Protein AF-A0A6B3KR89-F1 (afdb_monomer_lite)

pLDDT: mean 86.97, std 9.57, range [53.75, 96.31]

Foldseek 3Di:
DDDPPWDKDFDFDWDADPVVGGIDTDGPDIDTPVVCCVVPVQAAEDEFECVPPCRVVVVVVVVVVVPPDPHHYHYFYQDPDPVRDTDD

Organism: Xanthomonas euvesicatoria (NCBI:txid456327)

Radius of gyration: 20.97 Å; chains: 1; bounding box: 41×32×55 Å

Sequence (88 aa):
LLTRDRILIVKGGLREDEFNGGYSLRIRQCWDYEQICADHAQRLSLRLDLREKQAFKRIDALLAKHRPGKTPLRLDLLLRAPSGGVAG

Secondary structure (DSSP, 8-state):
---TT--EEEEEEEEEETTTTEEEEEEEEEEEHHHHHHHH---EEEEEETTSTTHHHHHHHHHHTT-S----EEEEEE---TT-PEE-

Structure (mmCIF, N/CA/C/O backbone):
data_AF-A0A6B3KR89-F1
#
_entry.id   AF-A0A6B3KR89-F1
#
loop_
_atom_site.group_PDB
_atom_site.id
_atom_site.type_symbol
_atom_site.label_atom_id
_atom_site.label_alt_id
_atom_site.label_comp_id
_atom_site.label_asym_id
_atom_site.label_entity_id
_atom_site.label_seq_id
_atom_site.pdbx_PDB_ins_code
_atom_site.Cartn_x
_atom_site.Cartn_y
_atom_site.Cartn_z
_atom_site.occupancy
_atom_site.B_iso_or_equiv
_atom_site.auth_seq_id
_atom_site.auth_comp_id
_atom_site.auth_asym_id
_atom_site.auth_atom_id
_atom_site.pdbx_PDB_model_num
ATOM 1 N N . LEU A 1 1 ? 17.725 -9.145 -14.784 1.00 58.91 1 LEU A N 1
ATOM 2 C CA . LEU A 1 1 ? 16.441 -9.772 -14.412 1.00 58.91 1 LEU A CA 1
ATOM 3 C C . LEU A 1 1 ? 15.398 -9.352 -15.440 1.00 58.91 1 LEU A C 1
ATOM 5 O O . LEU A 1 1 ? 14.862 -8.260 -15.349 1.00 58.91 1 LEU A O 1
ATOM 9 N N . LEU A 1 2 ? 15.201 -10.170 -16.466 1.00 61.91 2 LEU A N 1
ATOM 10 C CA . LEU A 1 2 ? 14.060 -10.086 -17.379 1.00 61.91 2 LEU A CA 1
ATOM 11 C C . LEU A 1 2 ? 13.567 -11.521 -17.502 1.00 61.91 2 LEU A C 1
ATOM 13 O O . LEU A 1 2 ? 13.957 -12.270 -18.391 1.00 61.91 2 LEU A O 1
ATOM 17 N N . THR A 1 3 ? 12.843 -11.943 -16.476 1.00 68.44 3 THR A N 1
ATOM 18 C CA . THR A 1 3 ? 12.178 -13.238 -16.432 1.00 68.44 3 THR A CA 1
ATOM 19 C C . THR A 1 3 ? 10.802 -13.069 -17.052 1.00 68.44 3 THR A C 1
ATOM 21 O O . THR A 1 3 ? 10.088 -12.110 -16.761 1.00 68.44 3 THR A O 1
ATOM 24 N N . ARG A 1 4 ? 10.464 -13.978 -17.964 1.00 80.19 4 ARG A N 1
ATOM 25 C CA . ARG A 1 4 ? 9.176 -14.001 -18.652 1.00 80.19 4 ARG A CA 1
ATOM 26 C C . ARG A 1 4 ? 8.034 -14.085 -17.623 1.00 80.19 4 ARG A C 1
ATOM 28 O O . ARG A 1 4 ? 8.209 -14.685 -16.565 1.00 80.19 4 ARG A O 1
ATOM 35 N N . ASP A 1 5 ? 6.901 -13.462 -17.944 1.00 83.62 5 ASP A N 1
ATOM 36 C CA . ASP A 1 5 ? 5.659 -13.489 -17.153 1.00 83.62 5 ASP A CA 1
ATOM 37 C C . ASP A 1 5 ? 5.743 -12.812 -15.766 1.00 83.62 5 ASP A C 1
ATOM 39 O O . ASP A 1 5 ? 5.049 -13.198 -14.827 1.00 83.62 5 ASP A O 1
ATOM 43 N N . ARG A 1 6 ? 6.584 -11.777 -15.625 1.00 85.44 6 ARG A N 1
ATOM 44 C 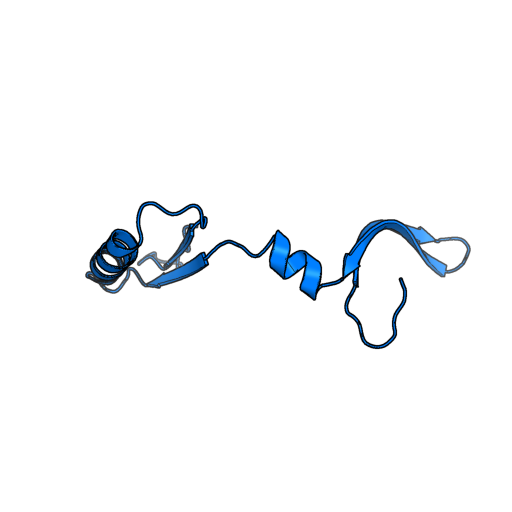CA . ARG A 1 6 ? 6.701 -10.969 -14.398 1.00 85.44 6 ARG A CA 1
ATOM 45 C C . ARG A 1 6 ? 6.383 -9.499 -14.649 1.00 85.44 6 ARG A C 1
ATOM 47 O O . ARG A 1 6 ? 6.742 -8.946 -15.689 1.00 85.44 6 ARG A O 1
ATOM 54 N N . ILE A 1 7 ? 5.726 -8.863 -13.678 1.00 90.12 7 ILE A N 1
ATOM 55 C CA . ILE A 1 7 ? 5.454 -7.421 -13.699 1.00 90.12 7 ILE A CA 1
ATOM 56 C C . ILE A 1 7 ? 6.658 -6.699 -13.101 1.00 90.12 7 ILE A C 1
ATOM 58 O O . ILE A 1 7 ? 7.043 -6.955 -11.959 1.00 90.12 7 ILE A O 1
ATOM 62 N N . LEU A 1 8 ? 7.222 -5.768 -13.868 1.00 91.50 8 LEU A N 1
ATOM 63 C CA . LEU A 1 8 ? 8.342 -4.943 -13.436 1.00 91.50 8 LEU A CA 1
ATOM 64 C C . LEU A 1 8 ? 7.888 -3.507 -13.191 1.00 91.50 8 LEU A C 1
ATOM 66 O O . LEU A 1 8 ? 7.251 -2.888 -14.044 1.00 91.50 8 LEU A O 1
ATOM 70 N N . ILE A 1 9 ? 8.273 -2.961 -12.041 1.00 90.88 9 ILE A N 1
ATOM 71 C CA . ILE A 1 9 ? 8.134 -1.537 -11.747 1.00 90.88 9 ILE A CA 1
ATOM 72 C C . ILE A 1 9 ? 9.464 -0.865 -12.054 1.00 90.88 9 ILE A C 1
ATOM 74 O O . ILE A 1 9 ? 10.494 -1.207 -11.475 1.00 90.88 9 ILE A O 1
ATOM 78 N N . VAL A 1 10 ? 9.445 0.105 -12.966 1.00 91.38 10 VAL A N 1
ATOM 79 C CA . VAL A 1 10 ? 10.645 0.816 -13.411 1.00 91.38 10 VAL A CA 1
ATOM 80 C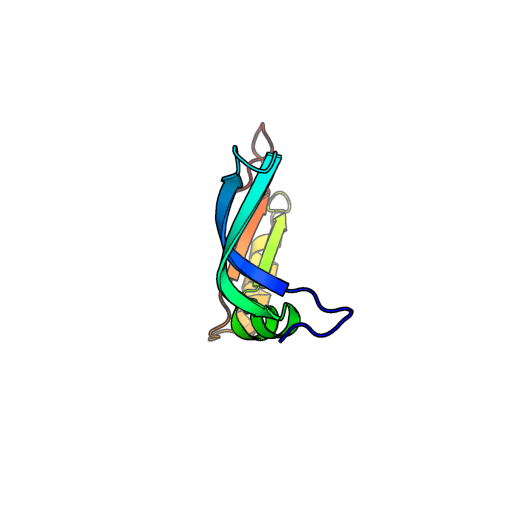 C . VAL A 1 10 ? 10.574 2.275 -12.989 1.00 91.38 10 VAL A C 1
ATOM 82 O O . VAL A 1 10 ? 9.650 2.999 -13.351 1.00 91.38 10 VAL A O 1
ATOM 85 N N . LYS A 1 11 ? 11.601 2.733 -12.271 1.00 93.44 11 LYS A N 1
ATOM 86 C CA . LYS A 1 11 ? 11.837 4.156 -12.015 1.00 93.44 11 LYS A CA 1
ATOM 87 C C . LYS A 1 11 ? 12.932 4.644 -12.950 1.00 93.44 11 LYS A C 1
ATOM 89 O O . LYS A 1 11 ? 14.048 4.120 -12.954 1.00 93.44 11 LYS A O 1
ATOM 94 N N . GLY A 1 12 ? 12.621 5.667 -13.734 1.00 94.94 12 GLY A N 1
ATOM 95 C CA . GLY A 1 12 ? 13.481 6.110 -14.820 1.00 94.94 12 GLY A CA 1
ATOM 96 C C . GLY A 1 12 ? 13.030 7.419 -15.448 1.00 94.94 12 GLY A C 1
ATOM 97 O O . GLY A 1 12 ? 12.118 8.072 -14.950 1.00 94.94 12 GLY A O 1
ATOM 98 N N . GLY A 1 13 ? 13.705 7.805 -16.527 1.00 95.06 13 GLY A N 1
ATOM 99 C CA . GLY A 1 13 ? 13.268 8.901 -17.389 1.00 95.06 13 GLY A CA 1
ATOM 100 C C . GLY A 1 13 ? 12.626 8.347 -18.654 1.00 95.06 13 GLY A C 1
ATOM 101 O O . GLY A 1 13 ? 13.206 7.455 -19.267 1.00 95.06 13 GLY A O 1
ATOM 102 N N . LEU A 1 14 ? 11.472 8.881 -19.040 1.00 94.62 14 LEU A N 1
ATOM 103 C CA . LEU A 1 14 ? 10.820 8.619 -20.320 1.00 94.62 14 LEU A CA 1
ATOM 104 C C . LEU A 1 14 ? 10.863 9.911 -21.135 1.00 94.62 14 LEU A C 1
ATOM 106 O O . LEU A 1 14 ? 10.522 10.969 -20.610 1.00 94.62 14 LEU A O 1
ATOM 110 N N . ARG A 1 15 ? 11.311 9.832 -22.385 1.00 93.31 15 ARG A N 1
ATOM 111 C CA . ARG A 1 15 ? 11.283 10.958 -23.326 1.00 93.31 15 ARG A CA 1
ATOM 112 C C . ARG A 1 15 ? 10.848 10.486 -24.700 1.00 93.31 15 ARG A C 1
ATOM 114 O O . ARG A 1 15 ? 11.048 9.317 -25.023 1.00 93.31 15 ARG A O 1
ATOM 121 N N . GLU A 1 16 ? 10.317 11.397 -25.494 1.00 93.06 16 GLU A N 1
ATOM 122 C CA . GLU A 1 16 ? 10.107 11.171 -26.921 1.00 93.06 16 GLU A CA 1
ATOM 123 C C . GLU A 1 16 ? 11.458 11.118 -27.647 1.00 93.06 16 GLU A C 1
ATOM 125 O O . GLU A 1 16 ? 12.423 11.786 -27.263 1.00 93.06 16 GLU A O 1
ATOM 130 N N . ASP A 1 17 ? 11.543 10.238 -28.638 1.00 91.25 17 ASP A N 1
ATOM 131 C CA . ASP A 1 17 ? 12.672 10.096 -29.547 1.00 91.25 17 ASP A CA 1
ATOM 132 C C . ASP A 1 17 ? 12.229 10.555 -30.939 1.00 91.25 17 ASP A C 1
ATOM 134 O O . ASP A 1 17 ? 11.599 9.808 -31.692 1.00 91.25 17 ASP A O 1
ATOM 138 N N . GLU A 1 18 ? 12.547 11.811 -31.248 1.00 82.25 18 GLU A N 1
ATOM 139 C CA . GLU A 1 18 ? 12.185 12.481 -32.500 1.00 82.25 18 GLU A CA 1
ATOM 140 C C . GLU A 1 18 ? 12.916 11.901 -33.721 1.00 82.25 18 GLU A C 1
ATOM 142 O O . GLU A 1 18 ? 12.441 12.051 -34.843 1.00 82.25 18 GLU A O 1
ATOM 147 N N . PHE A 1 19 ? 14.044 11.206 -33.526 1.00 79.88 19 PHE A N 1
ATOM 148 C CA . PHE A 1 19 ? 14.827 10.640 -34.630 1.00 79.88 19 PHE A CA 1
ATOM 149 C C . PHE A 1 19 ? 14.257 9.319 -35.141 1.00 79.88 19 PHE A C 1
ATOM 151 O O . PHE A 1 19 ? 14.214 9.089 -36.347 1.00 79.88 19 PHE A O 1
ATOM 158 N N . ASN A 1 20 ? 13.832 8.446 -34.228 1.00 78.81 20 ASN A N 1
ATOM 159 C CA . ASN A 1 20 ? 13.338 7.112 -34.578 1.00 78.81 20 ASN A CA 1
ATOM 160 C C . ASN A 1 20 ? 11.806 7.021 -34.598 1.00 78.81 20 ASN A C 1
ATOM 162 O O . ASN A 1 20 ? 11.271 5.970 -34.944 1.00 78.81 20 ASN A O 1
ATOM 166 N N . GLY A 1 21 ? 11.106 8.096 -34.215 1.00 81.69 21 GLY A N 1
ATOM 167 C CA . GLY A 1 21 ? 9.654 8.096 -34.068 1.00 81.69 21 GLY A CA 1
ATOM 168 C C . GLY A 1 21 ? 9.214 7.135 -32.964 1.00 81.69 21 GLY A C 1
ATOM 169 O O . GLY A 1 21 ? 8.613 6.098 -33.235 1.00 81.69 21 GLY A O 1
ATOM 170 N N . GLY A 1 22 ? 9.538 7.450 -31.709 1.00 90.06 22 GLY A N 1
ATOM 171 C CA . GLY A 1 22 ? 9.182 6.589 -30.581 1.00 90.06 22 GLY A CA 1
ATOM 172 C C . GLY A 1 22 ? 9.446 7.209 -29.214 1.00 90.06 22 GLY A C 1
ATOM 173 O O . GLY A 1 22 ? 9.474 8.425 -29.061 1.00 90.06 22 GLY A O 1
ATOM 174 N N . TYR A 1 23 ? 9.653 6.359 -28.206 1.00 91.81 23 TYR A N 1
ATOM 175 C CA . TYR A 1 23 ? 10.010 6.779 -26.853 1.00 91.81 23 TYR A CA 1
ATOM 176 C C . TYR A 1 23 ? 11.304 6.106 -26.402 1.00 91.81 23 TYR A C 1
ATOM 178 O O . TYR A 1 23 ? 11.513 4.911 -26.599 1.00 91.81 23 TYR A O 1
ATOM 186 N N . SER A 1 24 ? 12.153 6.867 -25.721 1.00 92.25 24 SER A N 1
ATOM 187 C CA . SER A 1 24 ? 13.364 6.375 -25.078 1.00 92.25 24 SER A CA 1
ATOM 188 C C . SER A 1 24 ? 13.171 6.334 -23.563 1.00 92.25 24 SER A C 1
ATOM 190 O O . SER A 1 24 ? 13.008 7.372 -22.912 1.00 92.25 24 SER A O 1
ATOM 192 N N . LEU A 1 25 ? 13.225 5.128 -22.990 1.00 92.25 25 LEU A N 1
ATOM 193 C CA . LEU A 1 25 ? 13.165 4.895 -21.547 1.00 92.25 25 LEU A CA 1
ATOM 194 C C . LEU A 1 25 ? 14.570 4.635 -20.983 1.00 92.25 25 LEU A C 1
ATOM 196 O O . LEU A 1 25 ? 15.244 3.678 -21.358 1.00 92.25 25 LEU A O 1
ATOM 200 N N . ARG A 1 26 ? 15.002 5.458 -20.023 1.00 93.75 26 ARG A N 1
ATOM 201 C CA . ARG A 1 26 ? 16.225 5.245 -19.237 1.00 93.75 26 ARG A CA 1
ATOM 202 C C . ARG A 1 26 ? 15.879 4.685 -17.864 1.00 93.75 26 ARG A C 1
ATOM 204 O O . ARG A 1 26 ? 15.407 5.420 -16.997 1.00 93.75 26 ARG A O 1
ATOM 211 N N . ILE A 1 27 ? 16.195 3.414 -17.647 1.00 94.38 27 ILE A N 1
ATOM 212 C CA . ILE A 1 27 ? 16.027 2.722 -16.364 1.00 94.38 27 ILE A CA 1
ATOM 213 C C . ILE A 1 27 ? 17.073 3.236 -15.364 1.00 94.38 27 ILE A C 1
ATOM 215 O O . ILE A 1 27 ? 18.267 3.239 -15.656 1.00 94.38 27 ILE A O 1
ATOM 219 N N . ARG A 1 28 ? 16.633 3.678 -14.180 1.00 94.25 28 ARG A N 1
ATOM 220 C CA . ARG A 1 28 ? 17.518 3.966 -13.033 1.00 94.25 28 ARG A CA 1
ATOM 221 C C . ARG A 1 28 ? 17.416 2.884 -11.965 1.00 94.25 28 ARG A C 1
ATOM 223 O O . ARG A 1 28 ? 18.423 2.517 -11.377 1.00 94.25 28 ARG A O 1
ATOM 230 N N . GLN A 1 29 ? 16.204 2.396 -11.716 1.00 91.62 29 GLN A N 1
ATOM 231 C CA . GLN A 1 29 ? 15.913 1.295 -10.802 1.00 91.62 29 GLN A CA 1
ATOM 232 C C . GLN A 1 29 ? 14.784 0.442 -11.383 1.00 91.62 29 GLN A C 1
ATOM 234 O O . GLN A 1 29 ? 13.922 0.953 -12.103 1.00 91.62 29 GLN A O 1
ATOM 239 N N . CYS A 1 30 ? 14.802 -0.848 -11.066 1.00 91.06 30 CYS A N 1
ATOM 240 C CA . CYS A 1 30 ? 13.800 -1.815 -11.484 1.00 91.06 30 CYS A CA 1
ATOM 241 C C . CYS A 1 30 ? 13.531 -2.770 -10.323 1.00 91.06 30 CYS A C 1
ATOM 243 O O . CYS A 1 30 ? 14.480 -3.264 -9.715 1.00 91.06 30 CYS A O 1
ATOM 245 N N . TRP A 1 31 ? 12.260 -3.040 -10.054 1.00 90.88 31 TRP A N 1
ATOM 246 C CA . TRP A 1 31 ? 11.820 -3.999 -9.046 1.00 90.88 31 TRP A CA 1
ATOM 247 C C . TRP A 1 31 ? 10.878 -5.018 -9.667 1.00 90.88 31 TRP A C 1
ATOM 249 O O . TRP A 1 31 ? 10.138 -4.692 -10.598 1.00 90.88 31 TRP A O 1
ATOM 259 N N . ASP A 1 32 ? 10.878 -6.225 -9.113 1.00 90.56 32 ASP A N 1
ATOM 260 C CA . ASP A 1 32 ? 9.755 -7.139 -9.276 1.00 90.56 32 ASP A CA 1
ATOM 261 C C . ASP A 1 32 ? 8.565 -6.641 -8.437 1.00 90.56 32 ASP A C 1
ATOM 263 O O . ASP A 1 32 ? 8.737 -6.150 -7.315 1.00 90.56 32 ASP A O 1
ATOM 267 N N . TYR A 1 33 ? 7.359 -6.720 -8.999 1.00 89.69 33 TYR A N 1
ATOM 268 C CA . TYR A 1 33 ? 6.146 -6.213 -8.360 1.00 89.69 33 TYR A CA 1
ATOM 269 C C . TYR A 1 33 ? 5.817 -6.914 -7.032 1.00 89.69 33 TYR A C 1
ATOM 271 O O . TYR A 1 33 ? 5.418 -6.256 -6.073 1.00 89.69 33 TYR A O 1
ATOM 279 N N . GLU A 1 34 ? 6.005 -8.231 -6.934 1.00 87.81 34 GLU A N 1
ATOM 280 C CA . GLU A 1 34 ? 5.687 -8.964 -5.702 1.00 87.81 34 GLU A CA 1
ATOM 281 C C . GLU A 1 34 ? 6.651 -8.564 -4.579 1.00 87.81 34 GLU A C 1
ATOM 283 O O . GLU A 1 34 ? 6.235 -8.330 -3.442 1.00 87.81 34 GLU A O 1
ATOM 288 N N . GLN A 1 35 ? 7.931 -8.394 -4.922 1.00 85.25 35 GLN A N 1
ATOM 289 C CA . GLN A 1 35 ? 8.967 -7.955 -3.986 1.00 85.25 35 GLN A CA 1
ATOM 290 C C . GLN A 1 35 ? 8.691 -6.543 -3.459 1.00 85.25 35 GLN A C 1
ATOM 292 O O . GLN A 1 35 ? 8.680 -6.321 -2.249 1.00 85.25 35 GLN A O 1
ATOM 297 N N . ILE A 1 36 ? 8.391 -5.588 -4.349 1.00 88.56 36 ILE A N 1
ATOM 298 C CA . ILE A 1 36 ? 8.142 -4.205 -3.922 1.00 88.56 36 ILE A CA 1
ATOM 299 C C . ILE A 1 36 ? 6.863 -4.089 -3.081 1.00 88.56 36 ILE A C 1
ATOM 301 O O . ILE A 1 36 ? 6.795 -3.253 -2.180 1.00 88.56 36 ILE A O 1
ATOM 305 N N . CYS A 1 37 ? 5.858 -4.937 -3.319 1.00 87.31 37 CYS A N 1
ATOM 306 C CA . CYS A 1 37 ? 4.669 -5.003 -2.475 1.00 87.31 37 CYS A CA 1
ATOM 307 C C . CYS A 1 37 ? 4.996 -5.488 -1.056 1.00 87.31 37 CYS A C 1
ATOM 309 O O . CYS A 1 37 ? 4.512 -4.885 -0.100 1.00 87.31 37 CYS A O 1
ATOM 311 N N . ALA A 1 38 ? 5.836 -6.512 -0.896 1.00 83.56 38 ALA A N 1
ATOM 312 C CA . ALA A 1 38 ? 6.240 -6.990 0.429 1.00 83.56 38 ALA A CA 1
ATOM 313 C C . ALA A 1 38 ? 6.977 -5.904 1.242 1.00 83.56 38 ALA A C 1
ATOM 315 O O . ALA A 1 38 ? 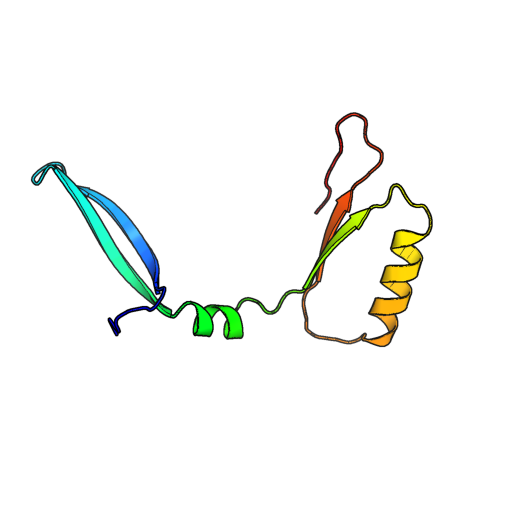6.717 -5.718 2.436 1.00 83.56 38 ALA A O 1
ATOM 316 N N . ASP A 1 39 ? 7.838 -5.135 0.576 1.00 82.94 39 ASP A N 1
ATOM 317 C CA . ASP A 1 39 ? 8.673 -4.127 1.231 1.00 82.94 39 ASP A CA 1
ATOM 318 C C . ASP A 1 39 ? 7.937 -2.799 1.474 1.00 82.94 39 ASP A C 1
ATOM 320 O O . ASP A 1 39 ? 8.155 -2.141 2.492 1.00 82.94 39 ASP A O 1
ATOM 324 N N . HIS A 1 40 ? 7.044 -2.392 0.564 1.00 82.12 40 HIS A N 1
ATOM 325 C CA . HIS A 1 40 ? 6.455 -1.047 0.573 1.00 82.12 40 HIS A CA 1
ATOM 326 C C . HIS A 1 40 ? 4.936 -1.002 0.787 1.00 82.12 40 HIS A C 1
ATOM 328 O O . HIS A 1 40 ? 4.423 0.033 1.222 1.00 82.12 40 HIS A O 1
ATOM 334 N N . ALA A 1 41 ? 4.186 -2.082 0.541 1.00 76.56 41 ALA A N 1
ATOM 335 C CA . ALA A 1 41 ? 2.729 -2.110 0.725 1.00 76.56 41 ALA A CA 1
ATOM 336 C C . ALA A 1 41 ? 2.329 -2.489 2.164 1.00 76.56 41 ALA A C 1
ATOM 338 O O . ALA A 1 41 ? 1.427 -3.288 2.396 1.00 76.56 41 ALA A O 1
ATOM 339 N N . GLN A 1 42 ? 2.986 -1.883 3.155 1.00 83.94 42 GLN A N 1
ATOM 340 C CA . GLN A 1 42 ? 2.813 -2.223 4.573 1.00 83.94 42 GLN A CA 1
ATOM 341 C C . GLN A 1 42 ? 1.769 -1.355 5.298 1.00 83.94 42 GLN A C 1
ATOM 343 O O . GLN A 1 42 ? 1.707 -1.349 6.526 1.00 83.94 42 GLN A O 1
ATOM 348 N N . ARG A 1 43 ? 0.957 -0.586 4.561 1.00 90.62 43 ARG A N 1
ATOM 349 C CA . ARG A 1 43 ? -0.062 0.318 5.119 1.00 90.62 43 ARG A CA 1
ATOM 350 C C . ARG A 1 43 ? -1.461 -0.271 4.976 1.00 90.62 43 ARG A C 1
ATOM 352 O O . ARG A 1 43 ? -1.867 -0.633 3.875 1.00 90.62 43 ARG A O 1
ATOM 359 N N . LEU A 1 44 ? -2.249 -0.219 6.048 1.00 91.50 44 LEU A N 1
ATOM 360 C CA . LEU A 1 44 ? -3.685 -0.485 5.982 1.00 91.50 44 LEU A CA 1
ATOM 361 C C . LEU A 1 44 ? -4.415 0.776 5.492 1.00 91.50 44 LEU A C 1
ATOM 363 O O . LEU A 1 44 ? -4.350 1.825 6.135 1.00 91.50 44 LEU A O 1
ATOM 367 N N . SER A 1 45 ? -5.099 0.682 4.351 1.00 92.88 45 SER A N 1
ATOM 368 C CA . SER A 1 45 ? -5.921 1.773 3.805 1.00 92.88 45 SER A CA 1
ATOM 369 C C . S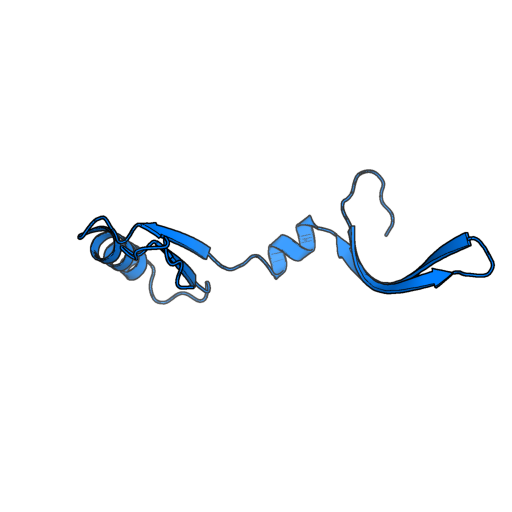ER A 1 45 ? -7.397 1.406 3.934 1.00 92.88 45 SER A C 1
ATOM 371 O O . SER A 1 45 ? -7.819 0.374 3.418 1.00 92.88 45 SER A O 1
ATOM 373 N N . LEU A 1 46 ? -8.173 2.227 4.639 1.00 93.00 46 LEU A N 1
ATOM 374 C CA . LEU A 1 46 ? -9.590 1.992 4.912 1.00 93.00 46 LEU A CA 1
ATOM 375 C C . LEU A 1 46 ? -10.413 3.156 4.379 1.00 93.00 46 LEU A C 1
ATOM 377 O O . LEU A 1 46 ? -10.095 4.311 4.648 1.00 93.00 46 LEU A O 1
ATOM 381 N N . ARG A 1 47 ? -11.518 2.849 3.700 1.00 92.44 47 ARG A N 1
ATOM 382 C CA . ARG A 1 47 ? -12.555 3.837 3.408 1.00 92.44 47 ARG A CA 1
ATOM 383 C C . ARG A 1 47 ? -13.666 3.702 4.440 1.00 92.44 47 ARG A C 1
ATOM 385 O O . ARG A 1 47 ? -14.291 2.648 4.523 1.00 92.44 47 ARG A O 1
ATOM 392 N N . LEU A 1 48 ? -13.897 4.746 5.228 1.00 92.50 48 LEU A N 1
ATOM 393 C CA . LEU A 1 48 ? -14.887 4.737 6.303 1.00 92.50 48 LEU A CA 1
ATOM 394 C C . LEU A 1 48 ? -16.097 5.573 5.916 1.00 92.50 48 LEU A C 1
ATOM 396 O O . LEU A 1 48 ? -15.964 6.748 5.586 1.00 92.50 48 LEU A O 1
ATOM 400 N N . ASP A 1 49 ? -17.285 4.984 6.009 1.00 91.12 49 ASP A N 1
ATOM 401 C CA . ASP A 1 49 ? -18.525 5.732 5.856 1.00 91.12 49 ASP A CA 1
ATOM 402 C C . ASP A 1 49 ? -18.963 6.341 7.187 1.00 91.12 49 ASP A C 1
ATOM 404 O O . ASP A 1 49 ? -19.536 5.662 8.039 1.00 91.12 49 ASP A O 1
ATOM 408 N N . LEU A 1 50 ? -18.692 7.634 7.366 1.00 90.56 50 LEU A N 1
ATOM 409 C CA . LEU A 1 50 ? -19.048 8.364 8.583 1.00 90.56 50 LEU A CA 1
ATOM 410 C C . LEU A 1 50 ? -20.460 8.954 8.537 1.00 90.56 50 LEU A C 1
ATOM 412 O O . LEU A 1 50 ? -20.871 9.655 9.463 1.00 90.56 50 LEU A O 1
ATOM 416 N N . ARG A 1 51 ? -21.242 8.659 7.492 1.00 88.25 51 ARG A N 1
ATOM 417 C CA . ARG A 1 51 ? -22.685 8.939 7.495 1.00 88.25 51 ARG A CA 1
ATOM 418 C C . ARG A 1 51 ? -23.411 8.029 8.492 1.00 88.25 51 ARG A C 1
ATOM 420 O O . ARG A 1 51 ? -24.469 8.408 8.995 1.00 88.25 51 ARG A O 1
ATOM 427 N N . GLU A 1 52 ? -22.829 6.872 8.821 1.00 91.12 52 GLU A N 1
ATOM 428 C CA . GLU A 1 52 ? -23.254 6.022 9.933 1.00 91.12 52 GLU A CA 1
ATOM 429 C C . GLU A 1 52 ? -22.581 6.490 11.235 1.00 91.12 52 GLU A C 1
ATOM 431 O O . GLU A 1 52 ? -21.359 6.443 11.384 1.00 91.12 52 GLU A O 1
ATOM 436 N N . LYS A 1 53 ? -23.392 6.948 12.195 1.00 88.12 53 LYS A N 1
ATOM 437 C CA . LYS A 1 53 ? -22.934 7.665 13.398 1.00 88.12 53 LYS A CA 1
ATOM 438 C C . LYS A 1 53 ? -21.972 6.862 14.283 1.00 88.12 53 LYS A C 1
ATOM 440 O O . LYS A 1 53 ? -21.163 7.463 14.983 1.00 88.12 53 LYS A O 1
ATOM 445 N N . GLN A 1 54 ? -22.063 5.532 14.296 1.00 94.06 54 GLN A N 1
ATOM 446 C CA . GLN A 1 54 ? -21.261 4.667 15.168 1.00 94.06 54 GLN A CA 1
ATOM 447 C C . GLN A 1 54 ? -20.060 4.020 14.462 1.00 94.06 54 GLN A C 1
ATOM 449 O O . GLN A 1 54 ? -19.263 3.348 15.122 1.00 94.06 54 GLN A O 1
ATOM 454 N N . ALA A 1 55 ? -19.892 4.225 13.152 1.00 92.38 55 ALA A N 1
ATOM 455 C CA . ALA A 1 55 ? -18.867 3.548 12.362 1.00 92.38 55 ALA A CA 1
ATOM 456 C C . ALA A 1 55 ? -17.461 3.842 12.887 1.00 92.38 55 ALA A C 1
ATOM 458 O O . ALA A 1 55 ? -16.694 2.913 13.147 1.00 92.38 55 ALA A O 1
ATOM 459 N N . PHE A 1 56 ? -17.156 5.118 13.137 1.00 92.31 56 PHE A N 1
ATOM 460 C CA . PHE A 1 56 ? -15.853 5.519 13.662 1.00 92.31 56 PHE A CA 1
ATOM 461 C C . PH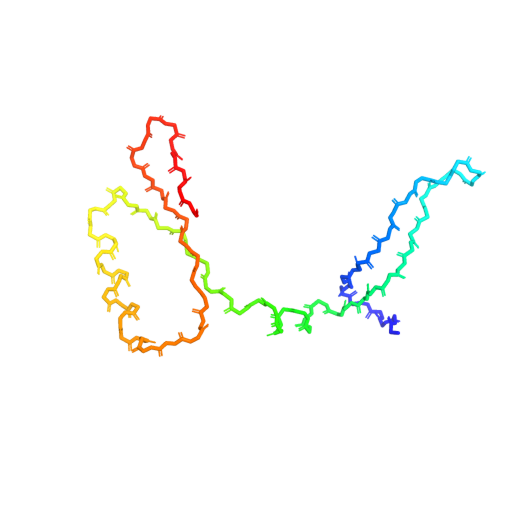E A 1 56 ? -15.561 4.883 15.025 1.00 92.31 56 PHE A C 1
ATOM 463 O O . PHE A 1 56 ? -14.500 4.299 15.215 1.00 92.31 56 PHE A O 1
ATOM 470 N N . LYS A 1 57 ? -16.528 4.918 15.952 1.00 95.12 57 LYS A N 1
ATOM 471 C CA . LYS A 1 57 ? -16.362 4.371 17.306 1.00 95.12 57 LYS A CA 1
ATOM 472 C C . LYS A 1 57 ? -16.083 2.866 17.289 1.00 95.12 57 LYS A C 1
ATOM 474 O O . LYS A 1 57 ? -15.221 2.396 18.026 1.00 95.12 57 LYS A O 1
ATOM 479 N N . ARG A 1 58 ? -16.792 2.102 16.448 1.00 94.75 58 ARG A N 1
ATOM 480 C CA . ARG A 1 58 ? -16.565 0.651 16.316 1.00 94.75 58 ARG A CA 1
ATOM 481 C C . ARG A 1 58 ? -15.194 0.341 15.715 1.00 94.75 58 ARG A C 1
ATOM 483 O O . ARG A 1 58 ? -14.515 -0.557 16.206 1.00 94.75 58 ARG A O 1
ATOM 490 N N . ILE A 1 59 ? -14.795 1.079 14.678 1.00 94.38 59 ILE A N 1
ATOM 491 C CA . ILE A 1 59 ? -13.494 0.900 14.020 1.00 94.38 59 ILE A CA 1
ATOM 492 C C . ILE A 1 59 ? -12.357 1.262 14.974 1.00 94.38 59 ILE A C 1
ATOM 494 O O . ILE A 1 59 ? -11.412 0.489 15.102 1.00 94.38 59 ILE A O 1
ATOM 498 N N . ASP A 1 60 ? -12.455 2.381 15.690 1.00 94.25 60 ASP A N 1
ATOM 499 C CA . ASP A 1 60 ? -11.412 2.778 16.634 1.00 94.25 60 ASP A CA 1
ATOM 500 C C . ASP A 1 60 ? -11.281 1.785 17.798 1.00 94.25 60 ASP A C 1
ATOM 502 O O . ASP A 1 60 ? -10.169 1.375 18.125 1.00 94.25 60 ASP A O 1
ATOM 506 N N . ALA A 1 61 ? -12.398 1.296 18.350 1.00 96.31 61 ALA A N 1
ATOM 507 C CA . ALA A 1 61 ? -12.379 0.260 19.385 1.00 96.31 61 ALA A CA 1
ATOM 508 C C . ALA A 1 61 ? -11.773 -1.068 18.894 1.00 96.31 61 ALA A C 1
ATOM 510 O O . ALA A 1 61 ? -11.124 -1.773 19.666 1.00 96.31 61 ALA A O 1
ATOM 511 N N . LEU A 1 62 ? -11.972 -1.421 17.619 1.00 94.94 62 LEU A N 1
ATOM 512 C CA . LEU A 1 62 ? -11.334 -2.586 17.009 1.00 94.94 62 LEU A CA 1
ATOM 513 C C . LEU A 1 62 ? -9.822 -2.371 16.868 1.00 94.94 62 LEU A C 1
ATOM 515 O O . LEU A 1 62 ? -9.043 -3.211 17.311 1.00 94.94 62 LEU A O 1
ATOM 519 N N . LEU A 1 63 ? -9.406 -1.236 16.301 1.00 94.19 63 LEU A N 1
ATOM 520 C CA . LEU A 1 63 ? -7.994 -0.904 16.102 1.00 94.19 63 LEU A CA 1
ATOM 521 C C . LEU A 1 63 ? -7.242 -0.778 17.432 1.00 94.19 63 LEU A C 1
ATOM 523 O O . LEU A 1 63 ? -6.089 -1.192 17.514 1.00 94.19 63 LEU A O 1
ATOM 527 N N . ALA A 1 64 ? -7.890 -0.271 18.484 1.00 95.19 64 ALA A N 1
ATOM 528 C CA . ALA A 1 64 ? -7.305 -0.137 19.815 1.00 95.19 64 ALA A CA 1
ATOM 529 C C . ALA A 1 64 ? -6.788 -1.470 20.381 1.00 95.19 64 ALA A C 1
ATOM 531 O O . ALA A 1 64 ? -5.752 -1.476 21.038 1.00 95.19 64 ALA A O 1
ATOM 532 N N . LYS A 1 65 ? -7.437 -2.601 20.064 1.00 96.31 65 LYS A N 1
ATOM 533 C CA . LYS A 1 65 ? -7.004 -3.945 20.499 1.00 96.31 65 LYS A CA 1
ATOM 534 C C . LYS A 1 65 ? -5.673 -4.391 19.886 1.00 96.31 65 LYS A C 1
ATOM 536 O O . LYS A 1 65 ? -5.048 -5.308 20.403 1.00 96.31 65 LYS A O 1
ATOM 541 N N . HIS A 1 66 ? -5.259 -3.760 18.788 1.00 93.19 66 HIS A N 1
ATOM 542 C CA . HIS A 1 66 ? -4.024 -4.060 18.061 1.00 93.19 66 HIS A CA 1
ATOM 543 C C . HIS A 1 66 ? -2.961 -2.963 18.226 1.00 93.19 66 HIS A C 1
ATOM 545 O O . HIS A 1 66 ? -1.928 -3.002 17.557 1.00 93.19 66 HIS A O 1
ATOM 551 N N . ARG A 1 67 ? -3.204 -1.966 19.090 1.00 90.50 67 ARG A N 1
ATOM 552 C CA . ARG A 1 67 ? -2.222 -0.929 19.424 1.00 90.50 67 ARG A CA 1
ATOM 553 C C . ARG A 1 67 ? -1.395 -1.354 20.653 1.00 90.50 67 ARG A C 1
ATOM 555 O O . ARG A 1 67 ? -1.959 -1.942 21.572 1.00 90.50 67 ARG A O 1
ATOM 562 N N . PRO A 1 68 ? -0.096 -1.003 20.711 1.00 90.69 68 PRO A N 1
ATOM 563 C CA . PRO A 1 68 ? 0.668 -0.294 19.681 1.00 90.69 68 PRO A CA 1
ATOM 564 C C . PRO A 1 68 ? 1.093 -1.215 18.520 1.00 90.69 68 PRO A C 1
ATOM 566 O O . PRO A 1 68 ? 1.353 -2.397 18.711 1.00 90.69 68 PRO A O 1
ATOM 569 N N . GLY A 1 69 ? 1.219 -0.650 17.316 1.00 87.25 69 GLY A N 1
ATOM 570 C CA . GLY A 1 69 ? 1.696 -1.348 16.119 1.00 87.25 69 GLY A CA 1
ATOM 571 C C . GLY A 1 69 ? 2.398 -0.383 15.159 1.00 87.25 69 GLY A C 1
ATOM 572 O O . GLY A 1 69 ? 2.149 0.820 15.205 1.00 87.25 69 GLY A O 1
ATOM 573 N N . LYS A 1 70 ? 3.300 -0.897 14.311 1.00 87.69 70 LYS A N 1
ATOM 574 C CA . LYS A 1 70 ? 4.080 -0.083 13.352 1.00 87.69 70 LYS A CA 1
ATOM 575 C C . LYS A 1 70 ? 3.393 0.103 11.996 1.00 87.69 70 LYS A C 1
ATOM 577 O O . LYS A 1 70 ? 3.846 0.925 11.208 1.00 87.69 70 LYS A O 1
ATOM 582 N N . THR A 1 71 ? 2.327 -0.650 11.725 1.00 90.88 71 THR A N 1
ATOM 583 C CA . THR A 1 71 ? 1.552 -0.585 10.480 1.00 90.88 71 THR A CA 1
ATOM 584 C C . THR A 1 71 ? 0.915 0.799 10.337 1.00 90.88 71 THR A C 1
ATOM 586 O O . THR A 1 71 ? 0.038 1.142 11.135 1.00 90.88 71 THR A O 1
ATOM 589 N N . PRO A 1 72 ? 1.309 1.607 9.337 1.00 90.94 72 PRO A N 1
ATOM 590 C CA . PRO A 1 72 ? 0.666 2.889 9.097 1.00 90.94 72 PRO A CA 1
ATOM 591 C C . PRO A 1 72 ? -0.810 2.688 8.735 1.00 90.94 72 PRO A C 1
ATOM 593 O O . PRO A 1 72 ? -1.178 1.676 8.130 1.00 90.94 72 PRO A O 1
ATOM 596 N N . LEU A 1 73 ? -1.649 3.671 9.061 1.00 92.12 73 LEU A N 1
ATOM 597 C CA . LEU A 1 73 ? -3.069 3.691 8.708 1.00 92.12 73 LEU A CA 1
ATOM 598 C C . LEU A 1 73 ? -3.358 4.884 7.792 1.00 92.12 73 LEU A C 1
ATOM 600 O O . LEU A 1 73 ? -2.897 5.990 8.062 1.00 92.12 73 LEU A O 1
ATOM 604 N N 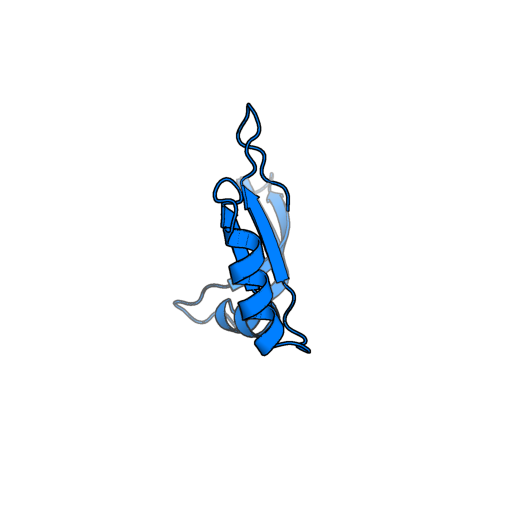. ARG A 1 74 ? -4.140 4.669 6.732 1.00 92.38 74 ARG A N 1
ATOM 605 C CA . ARG A 1 74 ? -4.770 5.733 5.935 1.00 92.38 74 ARG A CA 1
ATOM 606 C C . ARG A 1 74 ? -6.282 5.568 6.014 1.00 92.38 74 ARG A C 1
ATOM 608 O O . ARG A 1 74 ? -6.777 4.475 5.742 1.00 92.38 74 ARG A O 1
ATOM 615 N N . LEU A 1 75 ? -6.993 6.631 6.375 1.00 92.50 75 LEU A N 1
ATOM 616 C CA . LEU A 1 75 ? -8.448 6.630 6.487 1.00 92.50 75 LEU A CA 1
ATOM 617 C C . LEU A 1 75 ? -9.033 7.612 5.474 1.00 92.50 75 LEU A C 1
ATOM 619 O O . LEU A 1 75 ? -8.927 8.813 5.670 1.00 92.50 75 LEU A O 1
ATOM 623 N N . ASP A 1 76 ? -9.678 7.099 4.432 1.00 92.50 76 ASP A N 1
ATOM 624 C CA . ASP A 1 76 ? -10.453 7.916 3.502 1.00 92.50 76 ASP A CA 1
ATOM 625 C C . ASP A 1 76 ? -11.902 7.991 4.021 1.00 92.50 76 ASP A C 1
ATOM 627 O O . ASP A 1 76 ? -12.637 7.000 4.029 1.00 92.50 76 ASP A O 1
ATOM 631 N N . LEU A 1 77 ? -12.323 9.153 4.504 1.00 90.81 77 LEU A N 1
ATOM 632 C CA . LEU A 1 77 ? -13.590 9.343 5.205 1.00 90.81 77 LEU A CA 1
ATOM 633 C C . LEU A 1 77 ? -14.668 9.853 4.249 1.00 90.81 77 LEU A C 1
ATOM 635 O O . LEU A 1 77 ? -14.530 10.937 3.690 1.00 90.81 77 LEU A O 1
ATOM 639 N N . LEU A 1 78 ? -15.767 9.113 4.106 1.00 91.19 78 LEU A N 1
ATOM 640 C CA . LEU A 1 78 ? -16.973 9.594 3.435 1.00 91.19 78 LEU A CA 1
ATOM 641 C C . LEU A 1 78 ? -17.796 10.408 4.431 1.00 91.19 78 LEU A C 1
ATOM 643 O O . LEU A 1 78 ? -18.383 9.866 5.373 1.00 91.19 78 LEU A O 1
ATOM 647 N N . LEU A 1 79 ? -17.829 11.718 4.215 1.00 87.00 79 LEU A N 1
ATOM 648 C CA . LEU A 1 79 ? -18.555 12.658 5.057 1.00 87.00 79 LEU A CA 1
ATOM 649 C C . LEU A 1 79 ? -19.914 13.002 4.447 1.00 87.00 79 LEU A C 1
ATOM 651 O O . LEU A 1 79 ? -20.135 12.925 3.236 1.00 87.00 79 LEU A O 1
ATOM 655 N N . ARG A 1 80 ? -20.842 13.446 5.297 1.00 81.19 80 ARG A N 1
ATOM 656 C CA . ARG A 1 80 ? -22.114 14.020 4.851 1.00 81.19 80 ARG A CA 1
ATOM 657 C C . ARG A 1 80 ? -21.876 15.463 4.391 1.00 81.19 80 ARG A C 1
ATOM 659 O O . ARG A 1 80 ? -22.189 16.404 5.107 1.00 81.19 80 ARG A O 1
ATOM 666 N N . ALA A 1 81 ? -21.266 15.618 3.220 1.00 77.94 81 ALA A N 1
ATOM 667 C CA . ALA A 1 81 ? -21.048 16.907 2.568 1.00 77.94 81 ALA A CA 1
ATOM 668 C C . ALA A 1 81 ? -21.906 17.011 1.291 1.00 77.94 81 ALA A C 1
ATOM 670 O O . ALA A 1 81 ? -22.144 15.980 0.654 1.00 77.94 81 ALA A O 1
ATOM 671 N N . PRO A 1 82 ? -22.335 18.221 0.882 1.00 66.94 82 PRO A N 1
ATOM 672 C CA . PRO A 1 82 ? -23.185 18.423 -0.299 1.00 66.94 82 PRO A CA 1
ATOM 673 C C . PRO A 1 82 ? -22.628 17.814 -1.597 1.00 66.94 82 PRO A C 1
ATOM 675 O O . PRO A 1 82 ? -23.398 17.450 -2.477 1.00 66.94 82 PRO A O 1
ATOM 678 N N . SER A 1 83 ? -21.304 17.661 -1.700 1.00 68.62 83 SER A N 1
ATOM 679 C CA . SER A 1 83 ? -20.584 17.122 -2.862 1.00 68.62 83 SER A CA 1
ATOM 680 C C . SER A 1 83 ? -19.859 15.788 -2.604 1.00 68.62 83 SER A C 1
ATOM 682 O O . SER A 1 83 ? -18.993 15.405 -3.383 1.00 68.62 83 SER A O 1
ATOM 684 N N . GLY A 1 84 ? -20.187 15.060 -1.526 1.00 60.41 84 GLY A N 1
ATOM 685 C CA . GLY A 1 84 ? -19.577 13.747 -1.253 1.00 60.41 84 GLY A CA 1
ATOM 686 C C . GLY A 1 84 ? -18.098 13.815 -0.847 1.00 60.41 84 GLY A C 1
ATOM 687 O O . GLY A 1 84 ? -17.287 13.020 -1.314 1.00 60.41 84 GLY A O 1
ATOM 688 N N . GLY A 1 85 ? -17.750 14.782 0.007 1.00 61.03 85 GLY A N 1
ATOM 689 C CA . GLY A 1 85 ? -16.380 15.046 0.449 1.00 61.03 85 GLY A CA 1
ATOM 690 C C . GLY A 1 85 ? -15.676 13.810 1.017 1.00 61.03 85 GLY A C 1
ATOM 691 O O . GLY A 1 85 ? -16.134 13.222 2.000 1.00 61.03 85 GLY A O 1
ATOM 692 N N . VAL A 1 86 ? -14.552 13.459 0.389 1.00 69.62 86 VAL A N 1
ATOM 693 C CA . VAL A 1 86 ? -13.561 12.514 0.908 1.00 69.62 86 VAL A CA 1
ATOM 694 C C . VAL A 1 86 ? -12.481 13.326 1.618 1.00 69.62 86 VAL A C 1
ATOM 696 O O . VAL A 1 86 ? -11.837 14.160 0.985 1.00 69.62 86 VAL A O 1
ATOM 699 N N . ALA A 1 87 ? -12.285 13.094 2.914 1.00 67.00 87 ALA A N 1
ATOM 700 C CA . ALA A 1 87 ? -11.117 13.585 3.653 1.00 67.00 87 ALA A CA 1
ATOM 701 C C . ALA A 1 87 ? -10.152 12.411 3.863 1.00 67.00 87 ALA A C 1
ATOM 703 O O . ALA A 1 87 ? -10.619 11.333 4.227 1.00 67.00 87 ALA A O 1
ATOM 704 N N . GLY A 1 88 ? -8.853 12.582 3.608 1.00 53.75 88 GLY A N 1
ATOM 705 C CA . GLY A 1 88 ? -7.867 11.495 3.668 1.00 53.75 88 GLY A CA 1
ATOM 706 C C . GLY A 1 88 ? -6.484 11.946 4.091 1.00 53.75 88 GLY A C 1
ATOM 707 O O . GLY A 1 88 ? -6.221 13.166 4.010 1.00 53.75 88 GLY A O 1
#